Protein AF-A0A7J4S1E9-F1 (afdb_monomer_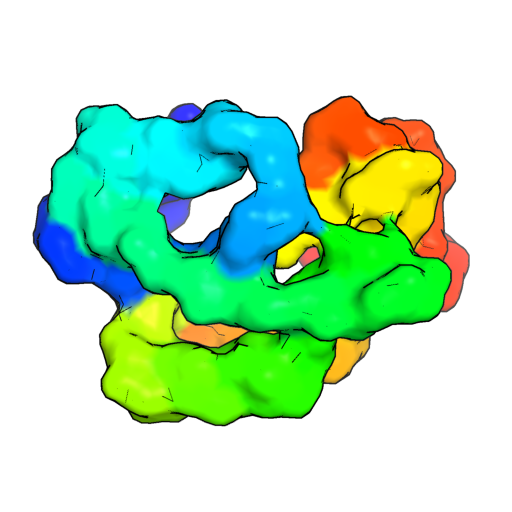lite)

Secondary structure (DSSP, 8-state):
-HHHHTTPPTT-EEEEESSS-THHHHHHHHTT-EEEEEPBPTTT-SBPHHHHHHHHHHHT-SEE--B-GGGPPP-HHHHHHHHHHTTPEE--B-TT-TT--BTTBGGGG--

Sequence (111 aa):
VALIAAGIKKGQTILTPDFSFIATANSAKYIQARAQYVDIDEKTFNMDAAKTEEAIKKTNAAVVMPVSLYGQAYDADAIHEAARDAGAKIISDNCQAIGAEWRGKRNFGDD

Structure (mmCIF, N/CA/C/O backbone):
data_AF-A0A7J4S1E9-F1
#
_entry.id   AF-A0A7J4S1E9-F1
#
loop_
_atom_site.group_PDB
_atom_site.id
_atom_site.type_symbol
_atom_site.label_atom_id
_atom_site.label_alt_id
_atom_site.label_comp_id
_atom_site.label_asym_id
_atom_site.label_entity_id
_atom_site.label_seq_id
_atom_site.pdbx_PDB_ins_code
_atom_site.Cartn_x
_atom_site.Cartn_y
_atom_site.Cartn_z
_atom_site.occupancy
_atom_site.B_iso_or_equiv
_atom_site.auth_seq_id
_atom_site.auth_comp_id
_atom_site.auth_asym_id
_atom_site.auth_atom_id
_atom_site.pdbx_PDB_model_num
ATOM 1 N N . VAL A 1 1 ? -4.930 14.804 -0.440 1.00 89.75 1 VAL A N 1
ATOM 2 C CA . VAL A 1 1 ? -6.360 14.985 -0.807 1.00 89.75 1 VAL A CA 1
ATOM 3 C C . VAL A 1 1 ? -7.070 13.655 -1.038 1.00 89.75 1 VAL A C 1
ATOM 5 O O . VAL A 1 1 ? -8.139 13.490 -0.470 1.00 89.75 1 VAL A O 1
ATOM 8 N N . ALA A 1 2 ? -6.488 12.695 -1.773 1.00 96.69 2 ALA A N 1
ATOM 9 C CA . ALA A 1 2 ? -7.107 11.388 -2.057 1.00 96.69 2 ALA A CA 1
ATOM 10 C C . ALA A 1 2 ? -7.701 10.680 -0.821 1.00 96.69 2 ALA A C 1
ATOM 12 O O . ALA A 1 2 ? -8.875 10.334 -0.827 1.00 96.69 2 ALA A O 1
ATOM 13 N N . LEU A 1 3 ? -6.949 10.571 0.282 1.00 97.19 3 LEU A N 1
ATOM 14 C CA . LEU A 1 3 ? -7.456 9.975 1.528 1.00 97.19 3 LEU A CA 1
ATOM 15 C C . LEU A 1 3 ? -8.661 10.718 2.135 1.00 97.19 3 LEU A C 1
ATOM 17 O O . LEU A 1 3 ? -9.575 10.094 2.669 1.00 97.19 3 LEU A O 1
ATOM 21 N N . ILE A 1 4 ? -8.687 12.049 2.037 1.00 97.38 4 ILE A N 1
ATOM 22 C CA . ILE A 1 4 ? -9.816 12.866 2.506 1.00 97.38 4 ILE A CA 1
ATOM 23 C C . ILE A 1 4 ? -11.037 12.607 1.616 1.00 97.38 4 ILE A C 1
ATOM 25 O O . ILE A 1 4 ? -12.130 12.376 2.128 1.00 97.38 4 ILE A O 1
ATOM 29 N N . ALA A 1 5 ? -10.843 12.588 0.294 1.00 97.31 5 ALA A N 1
ATOM 30 C CA . ALA A 1 5 ? -11.895 12.309 -0.685 1.00 97.31 5 ALA A CA 1
ATOM 31 C C . ALA A 1 5 ? -12.450 10.880 -0.551 1.00 97.31 5 ALA A C 1
ATOM 33 O O . ALA A 1 5 ? -13.654 10.669 -0.658 1.00 97.31 5 ALA A O 1
ATOM 34 N N . ALA A 1 6 ? -11.597 9.913 -0.206 1.00 95.94 6 ALA A N 1
ATOM 35 C CA . ALA A 1 6 ? -11.993 8.548 0.128 1.00 95.94 6 ALA A CA 1
ATOM 36 C C . ALA A 1 6 ? -12.776 8.449 1.455 1.00 95.94 6 ALA A C 1
ATOM 38 O O . ALA A 1 6 ? -13.217 7.359 1.826 1.00 95.94 6 ALA A O 1
ATOM 39 N N . GLY A 1 7 ? -12.980 9.560 2.170 1.00 96.88 7 GLY A N 1
ATOM 40 C CA . GLY A 1 7 ? -13.790 9.623 3.382 1.00 96.88 7 GLY A CA 1
ATOM 41 C C . GLY A 1 7 ? -13.114 9.027 4.614 1.00 96.88 7 GLY A C 1
ATOM 42 O O . GLY A 1 7 ? -13.818 8.711 5.576 1.00 96.88 7 GLY A O 1
ATOM 43 N N . ILE A 1 8 ? -11.784 8.878 4.597 1.00 97.88 8 ILE A N 1
ATOM 44 C CA . ILE A 1 8 ? -11.037 8.267 5.698 1.00 97.88 8 ILE A CA 1
ATOM 45 C C . ILE A 1 8 ? -11.163 9.110 6.961 1.00 97.88 8 ILE A C 1
ATOM 47 O O . ILE A 1 8 ? -11.036 10.337 6.952 1.00 97.88 8 ILE A O 1
ATOM 51 N N . LYS A 1 9 ? -11.463 8.425 8.060 1.00 96.06 9 LYS A N 1
ATOM 52 C CA . LYS A 1 9 ? -11.690 9.005 9.377 1.00 96.06 9 LYS A CA 1
ATOM 53 C C . LYS A 1 9 ? -10.455 8.841 10.255 1.00 96.06 9 LYS A C 1
ATOM 55 O O . LYS A 1 9 ? -9.650 7.923 10.088 1.00 96.06 9 LYS A O 1
ATOM 60 N N . LYS A 1 10 ? -10.352 9.723 11.248 1.00 98.00 10 LYS A N 1
ATOM 61 C CA . LYS A 1 10 ? -9.350 9.648 12.313 1.00 98.00 10 LYS A CA 1
ATOM 62 C C . LYS A 1 10 ? -9.289 8.239 12.911 1.00 98.00 10 LYS A C 1
ATOM 64 O O . LYS A 1 10 ? -10.318 7.634 13.199 1.00 98.00 10 LYS A O 1
ATOM 69 N N . GLY A 1 11 ? -8.076 7.740 13.131 1.00 97.75 11 GLY A N 1
ATOM 70 C CA . GLY A 1 11 ? -7.814 6.442 13.754 1.00 97.75 11 GLY A CA 1
ATOM 71 C C . GLY A 1 11 ? -7.972 5.227 12.834 1.00 97.75 11 GLY A C 1
ATOM 72 O O . GLY A 1 11 ? -7.521 4.142 13.214 1.00 97.75 11 GLY A O 1
ATOM 73 N N . GLN A 1 12 ? -8.539 5.375 11.630 1.00 98.06 12 GLN A N 1
ATOM 74 C CA . GLN A 1 12 ? -8.588 4.277 10.662 1.00 98.06 12 GLN A CA 1
ATOM 75 C C . GLN A 1 12 ? -7.182 3.896 10.190 1.00 98.06 12 GLN A C 1
ATOM 77 O O . GLN A 1 12 ? -6.285 4.739 10.134 1.00 98.06 12 GLN A O 1
ATOM 82 N N . THR A 1 13 ? -6.991 2.611 9.897 1.00 98.44 13 THR A N 1
ATOM 83 C CA . THR A 1 13 ? -5.708 2.071 9.442 1.00 98.44 13 THR A CA 1
ATOM 84 C C . THR A 1 13 ? -5.564 2.235 7.932 1.00 98.44 13 THR A C 1
ATOM 86 O O . THR A 1 13 ? -6.499 1.945 7.186 1.00 98.44 13 THR A O 1
ATOM 89 N N . ILE A 1 14 ? -4.383 2.665 7.499 1.00 98.44 14 ILE A N 1
ATOM 90 C CA . ILE A 1 14 ? -3.937 2.695 6.108 1.00 98.44 14 ILE A CA 1
ATOM 91 C C . ILE A 1 14 ? -2.665 1.852 6.048 1.00 98.44 14 ILE A C 1
ATOM 93 O O . ILE A 1 14 ? -1.727 2.127 6.798 1.00 98.44 14 ILE A O 1
ATOM 97 N N . LEU A 1 15 ? -2.648 0.832 5.195 1.00 98.62 15 LEU A N 1
ATOM 98 C CA . LEU A 1 15 ? -1.445 0.045 4.939 1.00 98.62 15 LEU A CA 1
ATOM 99 C C . LEU A 1 15 ? -0.577 0.751 3.901 1.00 98.62 15 LEU A C 1
ATOM 101 O O . LEU A 1 15 ? -1.087 1.163 2.863 1.00 98.62 15 LEU A O 1
ATOM 105 N N . THR A 1 16 ? 0.711 0.890 4.188 1.00 98.38 16 THR A N 1
ATOM 106 C CA . THR A 1 16 ? 1.728 1.449 3.282 1.00 98.38 16 THR A CA 1
ATOM 107 C C . THR A 1 16 ? 2.967 0.550 3.312 1.00 98.38 16 THR A C 1
ATOM 109 O O . THR A 1 16 ? 3.152 -0.151 4.309 1.00 98.38 16 THR A O 1
ATOM 112 N N . PRO A 1 17 ? 3.863 0.582 2.310 1.00 98.25 17 PRO A N 1
ATOM 113 C CA . PRO A 1 17 ? 5.158 -0.081 2.453 1.00 98.25 17 PRO A CA 1
ATOM 114 C C . PRO A 1 17 ? 5.968 0.529 3.608 1.00 98.25 17 PRO A C 1
ATOM 116 O O . PRO A 1 17 ? 5.832 1.725 3.897 1.00 98.25 17 PRO A O 1
ATOM 119 N N . ASP A 1 18 ? 6.811 -0.269 4.263 1.00 97.44 18 ASP A N 1
ATOM 120 C CA . ASP A 1 18 ? 7.870 0.236 5.154 1.00 97.44 18 ASP A CA 1
ATOM 121 C C . ASP A 1 18 ? 9.022 0.893 4.376 1.00 97.44 18 ASP A C 1
ATOM 123 O O . ASP A 1 18 ? 9.676 1.806 4.885 1.00 97.44 18 ASP A O 1
ATOM 127 N N . PHE A 1 19 ? 9.219 0.483 3.124 1.00 98.19 19 PHE A N 1
ATOM 128 C CA . PHE A 1 19 ? 10.214 1.019 2.208 1.00 98.19 19 PHE A CA 1
ATOM 129 C C . PHE A 1 19 ? 9.573 1.913 1.132 1.00 98.19 19 PHE A C 1
ATOM 131 O O . PHE A 1 19 ? 9.150 1.459 0.072 1.00 98.19 19 PHE A O 1
ATOM 138 N N . SER A 1 20 ? 9.482 3.218 1.410 1.00 97.44 20 SER A N 1
ATOM 139 C CA . SER A 1 20 ? 9.072 4.249 0.442 1.00 97.44 20 SER A CA 1
ATOM 140 C C . SER A 1 20 ? 9.504 5.647 0.906 1.00 97.44 20 SER A C 1
ATOM 142 O O . SER A 1 20 ? 10.038 5.837 2.001 1.00 97.44 20 SER A O 1
ATOM 144 N N . PHE A 1 21 ? 9.254 6.661 0.079 1.00 97.88 21 PHE A N 1
ATOM 145 C CA . PHE A 1 21 ? 9.365 8.048 0.495 1.00 97.88 21 PHE A CA 1
ATOM 146 C C . PHE A 1 21 ? 8.342 8.383 1.594 1.00 97.88 21 PHE A C 1
ATOM 148 O O . PHE A 1 21 ? 7.165 8.034 1.520 1.00 97.88 21 PHE A O 1
ATOM 155 N N . ILE A 1 22 ? 8.778 9.138 2.608 1.00 97.75 22 ILE A N 1
ATOM 156 C CA . ILE A 1 22 ? 8.000 9.403 3.832 1.00 97.75 22 ILE A CA 1
ATOM 157 C C . ILE A 1 22 ? 6.638 10.081 3.587 1.00 97.75 22 ILE A C 1
ATOM 159 O O . ILE A 1 22 ? 5.747 10.007 4.435 1.00 97.75 22 ILE A O 1
ATOM 163 N N . ALA A 1 23 ? 6.445 10.736 2.436 1.00 97.81 23 ALA A N 1
ATOM 164 C CA . ALA A 1 23 ? 5.179 11.375 2.082 1.00 97.81 23 ALA A CA 1
ATOM 165 C C . ALA A 1 23 ? 3.994 10.39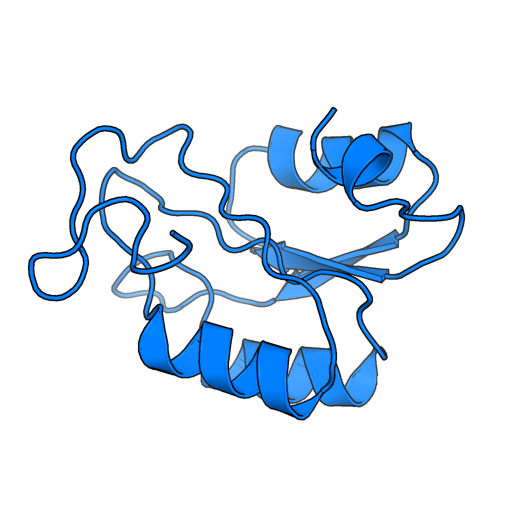4 2.079 1.00 97.81 23 ALA A C 1
ATOM 167 O O . ALA A 1 23 ? 2.909 10.781 2.521 1.00 97.81 23 ALA A O 1
ATOM 168 N N . THR A 1 24 ? 4.206 9.138 1.664 1.00 97.75 24 THR A N 1
ATOM 169 C CA . THR A 1 24 ? 3.171 8.091 1.642 1.00 97.75 24 THR A CA 1
ATOM 170 C C . THR A 1 24 ? 2.575 7.908 3.044 1.00 97.75 24 THR A C 1
ATOM 172 O O . THR A 1 24 ? 1.379 8.124 3.252 1.00 97.75 24 THR A O 1
ATOM 175 N N . ALA A 1 25 ? 3.413 7.650 4.055 1.00 97.56 25 ALA A N 1
ATOM 176 C CA . ALA A 1 25 ? 2.976 7.483 5.444 1.00 97.56 25 ALA A CA 1
ATOM 177 C C . ALA A 1 25 ? 2.520 8.803 6.097 1.00 97.56 25 ALA A C 1
ATOM 179 O O . ALA A 1 25 ? 1.550 8.828 6.863 1.00 97.56 25 ALA A O 1
ATOM 180 N N . ASN A 1 26 ? 3.170 9.929 5.781 1.00 98.00 26 ASN A N 1
ATOM 181 C CA . ASN A 1 26 ? 2.777 11.236 6.314 1.00 98.00 26 ASN A CA 1
ATOM 182 C C . ASN A 1 26 ? 1.377 11.655 5.854 1.00 98.00 26 ASN A C 1
ATOM 184 O O . ASN A 1 26 ? 0.656 12.293 6.621 1.00 98.00 26 ASN A O 1
ATOM 188 N N . SER A 1 27 ? 0.950 11.251 4.654 1.00 98.06 27 SER A N 1
ATOM 189 C CA . SER A 1 27 ? -0.398 11.535 4.154 1.00 98.06 27 SER A CA 1
ATOM 190 C C . SER A 1 27 ? -1.494 10.988 5.084 1.00 98.06 27 SER A C 1
ATOM 192 O O . SER A 1 27 ? -2.476 11.684 5.354 1.00 98.06 27 SER A O 1
ATOM 194 N N . ALA A 1 28 ? -1.282 9.799 5.661 1.00 97.69 28 ALA A N 1
ATOM 195 C CA . ALA A 1 28 ? -2.137 9.213 6.689 1.00 97.69 28 ALA A CA 1
ATOM 196 C C . ALA A 1 28 ? -2.074 10.011 8.001 1.00 97.69 28 ALA A C 1
ATOM 198 O O . ALA A 1 28 ? -3.104 10.317 8.610 1.00 97.69 28 ALA A O 1
ATOM 199 N N . LYS A 1 29 ? -0.866 10.387 8.436 1.00 97.00 29 LYS A N 1
ATOM 200 C CA . LYS A 1 29 ? -0.661 11.135 9.686 1.00 97.00 29 LYS A CA 1
ATOM 201 C C . LYS A 1 29 ? -1.325 12.508 9.667 1.00 97.00 29 LYS A C 1
ATOM 203 O O . LYS A 1 29 ? -1.927 12.887 10.671 1.00 97.00 29 LYS A O 1
ATOM 208 N N . TYR A 1 30 ? -1.285 13.220 8.542 1.00 97.88 30 TYR A N 1
ATOM 209 C CA . TYR A 1 30 ? -1.908 14.541 8.412 1.00 97.88 30 TYR A CA 1
ATOM 210 C C . TYR A 1 30 ? -3.422 14.521 8.635 1.00 97.88 30 TYR A C 1
ATOM 212 O O . TYR A 1 30 ? -3.977 15.503 9.120 1.00 97.88 30 TYR A O 1
ATOM 220 N N . ILE A 1 31 ? -4.084 13.396 8.358 1.00 97.69 31 ILE A N 1
ATOM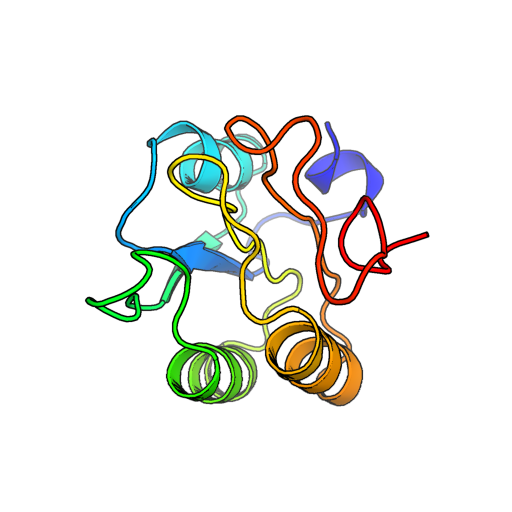 221 C CA . ILE A 1 31 ? -5.520 13.212 8.617 1.00 97.69 31 ILE A CA 1
ATOM 222 C C . ILE A 1 31 ? -5.805 12.444 9.916 1.00 97.69 31 ILE A C 1
ATOM 224 O O . ILE A 1 31 ? -6.923 11.987 10.144 1.00 97.69 31 ILE A O 1
ATOM 228 N N . GLN A 1 32 ? -4.794 12.290 10.778 1.00 98.12 32 GLN A N 1
ATOM 229 C CA . GLN A 1 32 ? -4.869 11.548 12.040 1.00 98.12 32 GLN A CA 1
ATOM 230 C C . GLN A 1 32 ? -5.281 10.072 11.867 1.00 98.12 32 GLN A C 1
ATOM 232 O O . GLN A 1 32 ? -5.842 9.466 12.785 1.00 98.12 32 GLN A O 1
ATOM 237 N N . ALA A 1 33 ? -5.005 9.481 10.704 1.00 98.31 33 ALA A N 1
ATOM 238 C CA . ALA A 1 33 ? -5.111 8.046 10.465 1.00 98.31 33 ALA A CA 1
ATOM 239 C C . ALA A 1 33 ? -3.840 7.316 10.945 1.00 98.31 33 ALA A C 1
ATOM 241 O O . ALA A 1 33 ? -2.805 7.925 11.244 1.00 98.31 33 ALA A O 1
ATOM 242 N N . ARG A 1 34 ? -3.919 5.988 11.052 1.00 97.94 34 ARG A N 1
ATOM 243 C CA . ARG A 1 34 ? -2.799 5.125 11.439 1.00 97.94 34 ARG A CA 1
ATOM 244 C C . ARG A 1 34 ? -2.158 4.532 10.188 1.00 97.94 34 ARG A C 1
ATOM 246 O O . ARG A 1 34 ? -2.740 3.639 9.588 1.00 97.94 34 ARG A O 1
ATOM 253 N N . ALA A 1 35 ? -0.967 5.003 9.830 1.00 97.75 35 ALA A N 1
ATOM 254 C CA . ALA A 1 35 ? -0.102 4.263 8.915 1.00 97.75 35 ALA A CA 1
ATOM 255 C C . ALA A 1 35 ? 0.386 2.991 9.623 1.00 97.75 35 ALA A C 1
ATOM 257 O O . ALA A 1 35 ? 0.949 3.084 10.718 1.00 97.75 35 ALA A O 1
ATOM 258 N N . GLN A 1 36 ? 0.123 1.834 9.028 1.00 98.19 36 GLN A N 1
ATOM 259 C CA . GLN A 1 36 ? 0.727 0.559 9.400 1.00 98.19 36 GLN A CA 1
ATOM 260 C C . GLN A 1 36 ? 1.512 0.036 8.206 1.00 98.19 36 GLN A C 1
ATOM 262 O O . GLN A 1 36 ? 1.118 0.253 7.062 1.00 98.19 36 GLN A O 1
ATOM 267 N N . TYR A 1 37 ? 2.635 -0.609 8.489 1.00 98.31 37 TYR A N 1
ATOM 268 C CA . TYR A 1 37 ? 3.610 -0.928 7.463 1.00 98.31 37 TYR A CA 1
ATOM 269 C C . TYR A 1 37 ? 3.520 -2.382 7.031 1.00 98.31 37 TYR A C 1
ATOM 271 O O . TYR A 1 37 ? 3.265 -3.268 7.849 1.00 98.31 37 TYR A O 1
ATOM 279 N N . VAL A 1 38 ? 3.742 -2.594 5.743 1.00 98.56 38 VAL A N 1
ATOM 280 C CA . VAL A 1 38 ? 3.891 -3.902 5.122 1.00 98.56 38 VAL A CA 1
ATOM 281 C C . VAL A 1 38 ? 5.267 -3.941 4.481 1.00 98.56 38 VAL A C 1
ATOM 283 O O . VAL A 1 38 ? 5.678 -2.977 3.841 1.00 98.56 38 VAL A O 1
ATOM 286 N N . ASP A 1 39 ? 5.966 -5.044 4.680 1.00 98.50 39 ASP A N 1
ATOM 287 C CA . ASP A 1 39 ? 7.289 -5.259 4.111 1.00 98.50 39 ASP A CA 1
ATOM 288 C C . ASP A 1 39 ? 7.204 -5.471 2.586 1.00 98.50 39 ASP A C 1
ATOM 290 O O . ASP A 1 39 ? 6.146 -5.782 2.024 1.00 98.50 39 ASP A O 1
ATOM 294 N N . ILE A 1 40 ? 8.323 -5.273 1.908 1.00 98.44 40 ILE A N 1
ATOM 295 C CA . ILE A 1 40 ? 8.435 -5.314 0.450 1.00 98.44 40 ILE A CA 1
ATOM 296 C C . ILE A 1 40 ? 8.900 -6.685 -0.062 1.00 98.44 40 ILE A C 1
ATOM 298 O O . ILE A 1 40 ? 9.396 -7.526 0.693 1.00 98.44 40 ILE A O 1
ATOM 302 N N . ASP A 1 41 ? 8.746 -6.908 -1.367 1.00 98.06 41 ASP A N 1
ATOM 303 C CA . ASP A 1 41 ? 9.519 -7.913 -2.103 1.00 98.06 41 ASP A CA 1
ATOM 304 C C . ASP A 1 41 ? 10.876 -7.301 -2.478 1.00 98.06 41 ASP A C 1
ATOM 306 O O . ASP A 1 41 ? 10.941 -6.331 -3.232 1.00 98.06 41 ASP A O 1
ATOM 310 N N . GLU A 1 42 ? 11.973 -7.880 -1.992 1.00 97.00 42 GLU A N 1
ATOM 311 C CA . GLU A 1 42 ? 13.342 -7.401 -2.231 1.00 97.00 42 GLU A CA 1
ATOM 312 C C . GLU A 1 42 ? 13.740 -7.342 -3.718 1.00 97.00 42 GLU A C 1
ATOM 314 O O . GLU A 1 42 ? 14.685 -6.640 -4.076 1.00 97.00 42 GLU A O 1
ATOM 319 N N . LYS A 1 43 ? 13.044 -8.067 -4.603 1.00 97.31 43 LYS A N 1
ATOM 320 C CA . LYS A 1 43 ? 13.321 -8.046 -6.048 1.00 97.31 43 LYS A CA 1
ATOM 321 C C . LYS A 1 43 ? 12.730 -6.827 -6.742 1.00 97.31 43 LYS A C 1
ATOM 323 O O . LYS A 1 43 ? 13.303 -6.350 -7.719 1.00 97.31 43 LYS A O 1
ATOM 328 N N . THR A 1 44 ? 11.570 -6.367 -6.279 1.00 97.44 44 THR A N 1
ATOM 329 C CA . THR A 1 44 ? 10.807 -5.285 -6.925 1.00 97.44 44 THR A CA 1
ATOM 330 C C . THR A 1 44 ? 10.825 -3.998 -6.110 1.00 97.44 44 THR A C 1
ATOM 332 O O . THR A 1 44 ? 10.613 -2.923 -6.661 1.00 97.44 44 THR A O 1
ATOM 335 N N . PHE A 1 45 ? 11.106 -4.093 -4.810 1.00 98.12 45 PHE A N 1
ATOM 336 C CA . PHE A 1 45 ? 10.964 -3.037 -3.809 1.00 98.12 45 PHE A CA 1
ATOM 337 C C . PHE A 1 45 ? 9.532 -2.505 -3.638 1.00 98.12 45 PHE A C 1
ATOM 339 O O . PHE A 1 45 ? 9.326 -1.496 -2.966 1.00 98.12 45 PHE A O 1
ATOM 346 N N . ASN A 1 46 ? 8.542 -3.188 -4.214 1.00 98.38 46 ASN A N 1
ATOM 347 C CA . ASN A 1 46 ? 7.126 -2.903 -4.013 1.00 98.38 46 ASN A CA 1
ATOM 348 C C . ASN A 1 46 ? 6.572 -3.759 -2.866 1.00 98.38 46 ASN A C 1
ATOM 350 O O . ASN A 1 46 ? 7.194 -4.739 -2.459 1.00 98.38 46 ASN A O 1
ATOM 354 N N . MET A 1 47 ? 5.396 -3.393 -2.344 1.00 98.25 47 MET A N 1
ATOM 355 C CA . MET A 1 47 ? 4.727 -4.155 -1.279 1.00 98.25 47 MET A CA 1
ATOM 356 C C . MET A 1 47 ? 4.591 -5.637 -1.651 1.00 98.25 47 MET A C 1
ATOM 358 O O . MET A 1 47 ? 4.100 -5.964 -2.731 1.00 98.25 47 MET A O 1
ATOM 362 N N . ASP A 1 48 ? 4.981 -6.523 -0.734 1.00 98.62 48 ASP A N 1
ATOM 363 C CA . ASP A 1 48 ? 4.793 -7.964 -0.893 1.00 98.62 48 ASP A CA 1
ATOM 364 C C . ASP A 1 48 ? 3.297 -8.302 -0.791 1.00 98.62 48 ASP A C 1
ATOM 366 O O . ASP A 1 48 ? 2.630 -7.956 0.191 1.00 98.62 48 ASP A O 1
ATOM 370 N N . ALA A 1 49 ? 2.749 -8.969 -1.807 1.00 97.62 49 ALA A N 1
ATOM 371 C CA . ALA A 1 49 ? 1.318 -9.247 -1.889 1.00 97.62 49 ALA A CA 1
ATOM 372 C C . ALA A 1 49 ? 0.816 -10.188 -0.778 1.00 97.62 49 ALA A C 1
ATOM 374 O O . ALA A 1 49 ? -0.252 -9.952 -0.211 1.00 97.62 49 ALA A O 1
ATOM 375 N N . ALA A 1 50 ? 1.596 -11.208 -0.408 1.00 98.00 50 ALA A N 1
ATOM 376 C CA . ALA A 1 50 ? 1.208 -12.165 0.628 1.00 98.00 50 ALA A CA 1
ATOM 377 C C . ALA A 1 50 ? 1.223 -11.508 2.016 1.00 98.00 50 ALA A C 1
ATOM 379 O O . ALA A 1 50 ? 0.279 -11.655 2.799 1.00 98.00 50 ALA A O 1
ATOM 380 N N . LYS A 1 51 ? 2.256 -10.707 2.304 1.00 98.50 51 LYS A N 1
ATOM 381 C CA . LYS A 1 51 ? 2.329 -9.917 3.544 1.00 98.50 51 LYS A CA 1
ATOM 382 C C . LYS A 1 51 ? 1.241 -8.844 3.591 1.00 98.50 51 LYS A C 1
ATOM 384 O O . LYS A 1 51 ? 0.713 -8.547 4.663 1.00 98.50 51 LYS A O 1
ATOM 389 N N . THR A 1 52 ? 0.870 -8.289 2.437 1.00 98.25 52 THR A N 1
ATOM 390 C CA . THR A 1 52 ? -0.244 -7.340 2.311 1.00 98.25 52 THR A CA 1
ATOM 391 C C . THR A 1 52 ? -1.564 -8.001 2.686 1.00 98.25 52 THR A C 1
ATOM 393 O O . THR A 1 52 ? -2.278 -7.480 3.541 1.00 98.25 52 THR A O 1
ATOM 396 N N . GLU A 1 53 ? -1.872 -9.169 2.120 1.00 97.50 53 GLU A N 1
ATOM 397 C CA . GLU A 1 53 ? -3.085 -9.928 2.442 1.00 97.50 53 GLU A CA 1
ATOM 398 C C . GLU A 1 53 ? -3.178 -10.252 3.945 1.00 97.50 53 GLU A C 1
ATOM 400 O O . GLU A 1 53 ? -4.218 -10.048 4.582 1.00 97.50 53 GLU A O 1
ATOM 405 N N . GLU A 1 54 ? -2.074 -10.699 4.547 1.00 97.44 54 GLU A N 1
ATOM 406 C CA . GLU A 1 54 ? -1.996 -10.971 5.982 1.00 97.44 54 GLU A CA 1
ATOM 407 C C . GLU A 1 54 ? -2.237 -9.705 6.825 1.00 97.44 54 GLU A C 1
ATOM 409 O O . GLU A 1 54 ? -3.010 -9.723 7.793 1.00 97.44 54 GLU A O 1
ATOM 414 N N . ALA A 1 55 ? -1.607 -8.589 6.455 1.00 98.06 55 ALA A N 1
ATOM 415 C CA . ALA A 1 55 ? -1.746 -7.318 7.156 1.00 98.06 55 ALA A CA 1
ATOM 416 C C . ALA A 1 55 ? -3.172 -6.758 7.061 1.00 98.06 55 ALA A C 1
ATOM 418 O O . ALA A 1 55 ? -3.701 -6.261 8.061 1.00 98.06 55 ALA A O 1
ATOM 419 N N . ILE A 1 56 ? -3.831 -6.875 5.905 1.00 96.38 56 ILE A N 1
ATOM 420 C CA . ILE A 1 56 ? -5.229 -6.461 5.724 1.00 96.38 56 ILE A CA 1
ATOM 421 C C . ILE A 1 56 ? -6.123 -7.189 6.736 1.00 96.38 56 ILE A C 1
ATOM 423 O O . ILE A 1 56 ? -6.861 -6.539 7.487 1.00 96.38 56 ILE A O 1
ATOM 427 N N . LYS A 1 57 ? -5.988 -8.520 6.831 1.00 91.94 57 LYS A N 1
ATOM 428 C CA . LYS A 1 57 ? -6.780 -9.367 7.741 1.00 91.94 57 LYS A CA 1
ATOM 429 C C . LYS A 1 57 ? -6.543 -9.035 9.215 1.00 91.94 57 LYS A C 1
ATOM 431 O O . LYS A 1 57 ? -7.486 -9.011 10.001 1.00 91.94 57 LYS A O 1
ATOM 436 N N . LYS A 1 58 ? -5.297 -8.752 9.607 1.00 96.06 58 LYS A N 1
ATOM 437 C CA . LYS A 1 58 ? -4.940 -8.460 11.010 1.00 96.06 58 LYS A CA 1
ATOM 438 C C . LYS A 1 58 ? -5.350 -7.069 11.480 1.00 96.06 58 LYS A C 1
ATOM 440 O O . LYS A 1 58 ? -5.542 -6.858 12.676 1.00 96.06 58 LYS A O 1
ATOM 445 N N . THR A 1 59 ? -5.421 -6.105 10.568 1.00 94.75 59 THR A N 1
ATOM 446 C CA . THR A 1 59 ? -5.495 -4.683 10.938 1.00 94.75 59 THR A CA 1
ATOM 447 C C . THR A 1 59 ? -6.839 -4.031 10.644 1.00 94.75 59 THR A C 1
ATOM 449 O O . THR A 1 59 ? -7.057 -2.896 11.084 1.00 94.75 59 THR A O 1
ATOM 452 N N . ASN A 1 60 ? -7.727 -4.741 9.935 1.00 92.31 60 ASN A N 1
ATOM 453 C CA . ASN A 1 60 ? -8.998 -4.225 9.431 1.00 92.31 60 ASN A CA 1
ATOM 454 C C . ASN A 1 60 ? -8.788 -2.890 8.691 1.00 92.31 60 ASN A C 1
ATOM 456 O O . ASN A 1 60 ? -9.357 -1.851 9.045 1.00 92.31 60 ASN A O 1
ATOM 460 N N . ALA A 1 61 ? -7.847 -2.905 7.742 1.00 97.25 61 ALA A N 1
ATOM 461 C CA . ALA A 1 61 ? -7.393 -1.723 7.026 1.00 97.25 61 ALA A CA 1
ATOM 462 C C . ALA A 1 61 ? -8.531 -1.068 6.231 1.00 97.25 61 ALA A C 1
ATOM 464 O O . ALA A 1 61 ? -9.264 -1.736 5.513 1.00 97.25 61 ALA A O 1
ATOM 465 N N . ALA A 1 62 ? -8.656 0.258 6.326 1.00 97.75 62 ALA A N 1
ATOM 466 C CA . ALA A 1 62 ? -9.621 1.010 5.524 1.00 97.75 62 ALA A CA 1
ATOM 467 C C . ALA A 1 62 ? -9.094 1.289 4.107 1.00 97.75 62 ALA A C 1
ATOM 469 O O . ALA A 1 62 ? -9.879 1.432 3.168 1.00 97.75 62 ALA A O 1
ATOM 470 N N . VAL A 1 63 ? -7.768 1.399 3.966 1.00 98.19 63 VAL A N 1
ATOM 471 C CA . VAL A 1 63 ? -7.072 1.641 2.697 1.00 98.19 63 VAL A CA 1
ATOM 472 C C . VAL A 1 63 ? -5.803 0.803 2.641 1.00 98.19 63 VAL A C 1
ATOM 474 O O . VAL A 1 63 ? -5.082 0.708 3.636 1.00 98.19 63 VAL A O 1
ATOM 477 N N . VAL A 1 64 ? -5.502 0.280 1.461 1.00 98.25 64 VAL A N 1
ATOM 478 C CA . VAL A 1 64 ? -4.180 -0.213 1.079 1.00 98.25 64 VAL A CA 1
ATOM 479 C C . VAL A 1 64 ? -3.597 0.787 0.085 1.00 98.25 64 VAL A C 1
ATOM 481 O O . VAL A 1 64 ? -4.235 1.129 -0.911 1.00 98.25 64 VAL A O 1
ATOM 484 N N . MET A 1 65 ? -2.417 1.311 0.399 1.00 98.06 65 MET A N 1
ATOM 485 C CA . MET A 1 65 ? -1.722 2.325 -0.387 1.00 98.06 65 MET A CA 1
ATOM 486 C C . MET A 1 65 ? -0.382 1.765 -0.874 1.00 98.06 65 MET A C 1
ATOM 488 O O . MET A 1 65 ? 0.659 2.050 -0.270 1.00 98.06 65 MET A O 1
ATOM 492 N N . PRO A 1 66 ? -0.402 0.927 -1.926 1.00 97.56 66 PRO A N 1
ATOM 493 C CA . PRO A 1 66 ? 0.818 0.444 -2.549 1.00 97.56 66 PRO A CA 1
ATOM 494 C C . PRO A 1 66 ? 1.550 1.597 -3.235 1.00 97.56 66 PRO A C 1
ATOM 496 O O . PRO A 1 66 ? 0.934 2.550 -3.721 1.00 97.56 66 PRO A O 1
ATOM 499 N N . VAL A 1 67 ? 2.875 1.498 -3.273 1.00 97.94 67 VAL A N 1
ATOM 500 C CA . VAL A 1 67 ? 3.744 2.444 -3.974 1.00 97.94 67 VAL A CA 1
ATOM 501 C C . VAL A 1 67 ? 4.322 1.734 -5.184 1.00 97.94 67 VAL A C 1
ATOM 503 O O . VAL A 1 67 ? 4.771 0.598 -5.070 1.00 97.94 67 VAL A O 1
ATOM 506 N N . SER A 1 68 ? 4.320 2.417 -6.322 1.00 97.06 68 SER A N 1
ATOM 507 C CA . SER A 1 68 ? 4.964 1.944 -7.549 1.00 97.06 68 SER A CA 1
ATOM 508 C C . SER A 1 68 ? 6.389 2.484 -7.609 1.00 97.06 68 SER A C 1
ATOM 510 O O . SER A 1 68 ? 6.655 3.539 -8.197 1.00 97.06 68 SER A O 1
ATOM 512 N N . LEU A 1 69 ? 7.294 1.820 -6.893 1.00 97.06 69 LEU A N 1
ATOM 513 C CA . LEU A 1 69 ? 8.643 2.311 -6.648 1.00 97.06 69 LEU A CA 1
ATOM 514 C C . LEU A 1 69 ? 9.527 2.173 -7.896 1.00 97.06 69 LEU A C 1
ATOM 516 O O . LEU A 1 69 ? 9.415 1.222 -8.669 1.00 97.06 69 LEU A O 1
ATOM 520 N N . TYR A 1 70 ? 10.419 3.142 -8.109 1.00 96.94 70 TYR A N 1
ATOM 521 C CA . TYR A 1 70 ? 11.387 3.158 -9.217 1.00 96.94 70 TYR A CA 1
ATOM 522 C C . TYR A 1 70 ? 10.779 3.068 -10.627 1.00 96.94 70 TYR A C 1
ATOM 524 O O . TYR A 1 70 ? 11.472 2.741 -11.588 1.00 96.94 70 TYR A O 1
ATOM 532 N N . GLY A 1 71 ? 9.493 3.395 -10.764 1.00 95.44 71 GLY A N 1
ATOM 533 C CA . GLY A 1 71 ? 8.798 3.423 -12.048 1.00 95.44 71 GLY A CA 1
ATOM 534 C C . GLY A 1 71 ? 8.213 2.093 -12.505 1.00 95.44 71 GLY A C 1
ATOM 535 O O . GLY A 1 71 ? 7.726 2.017 -13.630 1.00 95.44 71 GLY A O 1
ATOM 536 N N . GLN A 1 72 ? 8.218 1.063 -11.656 1.00 95.06 72 GLN A N 1
ATOM 537 C CA . GLN A 1 72 ? 7.605 -0.228 -11.967 1.00 95.06 72 GLN A CA 1
ATOM 538 C C . GLN A 1 72 ? 6.256 -0.396 -11.257 1.00 95.06 72 GLN A C 1
ATOM 540 O O . GLN A 1 72 ? 6.061 0.093 -10.143 1.00 95.06 72 GLN A O 1
ATOM 545 N N . ALA A 1 73 ? 5.334 -1.116 -11.893 1.00 95.88 73 ALA A N 1
ATOM 546 C CA . ALA A 1 73 ? 4.064 -1.492 -11.283 1.00 95.88 73 ALA A CA 1
ATOM 547 C C . ALA A 1 73 ? 4.274 -2.481 -10.122 1.00 95.88 73 ALA A C 1
ATOM 549 O O . ALA A 1 73 ? 5.159 -3.338 -10.180 1.00 95.88 73 ALA A O 1
ATOM 550 N N . TYR A 1 74 ? 3.445 -2.384 -9.084 1.00 96.56 74 TYR A N 1
ATOM 551 C CA . TYR A 1 74 ? 3.306 -3.441 -8.080 1.00 96.56 74 TYR A CA 1
ATOM 552 C C . TYR A 1 74 ? 2.438 -4.589 -8.622 1.00 96.56 74 TYR A C 1
ATOM 554 O O . TYR A 1 74 ? 1.820 -4.454 -9.680 1.00 96.56 74 TYR A O 1
ATOM 562 N N . ASP A 1 75 ? 2.377 -5.714 -7.902 1.00 96.81 75 ASP A N 1
ATOM 563 C CA . ASP A 1 75 ? 1.477 -6.823 -8.246 1.00 96.81 75 ASP A CA 1
ATOM 564 C C . ASP A 1 75 ? 0.015 -6.429 -7.984 1.00 96.81 75 ASP A C 1
ATOM 566 O O . ASP A 1 75 ? -0.549 -6.666 -6.911 1.00 96.81 75 ASP A O 1
ATOM 570 N N . ALA A 1 76 ? -0.568 -5.726 -8.954 1.00 96.50 76 ALA A N 1
ATOM 571 C CA . ALA A 1 76 ? -1.876 -5.114 -8.805 1.00 96.50 76 ALA A CA 1
ATOM 572 C C . ALA A 1 76 ? -2.993 -6.148 -8.724 1.00 96.50 76 ALA A C 1
ATOM 574 O O . ALA A 1 76 ? -3.901 -5.980 -7.919 1.00 96.50 76 ALA A O 1
ATOM 575 N N . ASP A 1 77 ? -2.886 -7.252 -9.465 1.00 95.88 77 ASP A N 1
ATOM 576 C CA . ASP A 1 77 ? -3.877 -8.328 -9.416 1.00 95.88 77 ASP A CA 1
ATOM 577 C C . ASP A 1 77 ? -4.024 -8.862 -7.985 1.00 95.88 77 ASP A C 1
ATOM 579 O O . ASP A 1 77 ? -5.129 -8.864 -7.438 1.00 95.88 77 ASP A O 1
ATOM 583 N N . ALA A 1 78 ? -2.907 -9.249 -7.361 1.00 96.88 78 ALA A N 1
ATOM 584 C CA . ALA A 1 78 ? -2.921 -9.850 -6.034 1.00 96.88 78 ALA A CA 1
ATOM 585 C C . ALA A 1 78 ? -3.317 -8.844 -4.938 1.00 96.88 78 ALA A C 1
ATOM 587 O O . ALA A 1 78 ? -4.137 -9.150 -4.070 1.00 96.88 78 ALA A O 1
ATOM 588 N N . ILE A 1 79 ? -2.774 -7.620 -4.978 1.00 97.19 79 ILE A N 1
ATOM 589 C CA . ILE A 1 79 ? -3.065 -6.600 -3.958 1.00 97.19 79 ILE A CA 1
ATOM 590 C C . ILE A 1 79 ? -4.513 -6.100 -4.061 1.00 97.19 79 ILE A C 1
ATOM 592 O O . ILE A 1 79 ? -5.168 -5.905 -3.033 1.00 97.19 79 ILE A O 1
ATOM 596 N N . HIS A 1 80 ? -5.039 -5.904 -5.274 1.00 96.31 80 HIS A N 1
ATOM 597 C CA . HIS A 1 80 ? -6.429 -5.478 -5.468 1.00 96.31 80 HIS A CA 1
ATOM 598 C C . HIS A 1 80 ? -7.416 -6.565 -5.067 1.00 96.31 80 HIS A C 1
ATOM 600 O O . HIS A 1 80 ? -8.441 -6.250 -4.464 1.00 96.31 80 HIS A O 1
ATOM 606 N N . GLU A 1 81 ? -7.119 -7.831 -5.371 1.00 96.38 81 GLU A N 1
ATOM 607 C CA . GLU A 1 81 ? -7.934 -8.964 -4.932 1.00 96.38 81 GLU A CA 1
ATOM 608 C C . GLU A 1 81 ? -8.007 -9.030 -3.404 1.00 96.38 81 GLU A C 1
ATOM 610 O O . GLU A 1 81 ? -9.104 -8.981 -2.847 1.00 96.38 81 GLU A O 1
ATOM 615 N N . ALA A 1 82 ? -6.858 -8.995 -2.724 1.00 96.56 82 ALA A N 1
ATOM 616 C CA . ALA A 1 82 ? -6.802 -9.013 -1.264 1.00 96.56 82 ALA A CA 1
ATOM 617 C C . ALA A 1 82 ? -7.551 -7.830 -0.620 1.00 96.56 82 ALA A C 1
ATOM 619 O O . ALA A 1 82 ? -8.241 -7.992 0.391 1.00 96.56 82 ALA A O 1
ATOM 620 N N . ALA A 1 83 ? -7.439 -6.629 -1.195 1.00 96.56 83 ALA A N 1
ATOM 621 C CA . ALA A 1 83 ? -8.154 -5.455 -0.701 1.00 96.56 83 ALA A CA 1
ATOM 622 C C . ALA A 1 83 ? -9.668 -5.561 -0.922 1.00 96.56 83 ALA A C 1
ATOM 624 O O . ALA A 1 83 ? -10.440 -5.268 -0.006 1.00 96.56 83 ALA A O 1
ATOM 625 N N . ARG A 1 84 ? -10.094 -6.015 -2.106 1.00 95.88 84 ARG A N 1
ATOM 626 C CA . ARG A 1 84 ? -11.505 -6.216 -2.454 1.00 95.88 84 ARG A CA 1
ATOM 627 C C . ARG A 1 84 ? -12.170 -7.223 -1.524 1.00 95.88 84 ARG A C 1
ATOM 629 O O . ARG A 1 84 ? -13.244 -6.925 -1.003 1.00 95.88 84 ARG A O 1
ATOM 636 N N . ASP A 1 85 ? -11.523 -8.355 -1.270 1.00 96.06 85 ASP A N 1
ATOM 637 C CA . ASP A 1 85 ? -12.057 -9.416 -0.409 1.00 96.06 85 ASP A CA 1
ATOM 638 C C . ASP A 1 85 ? -12.252 -8.949 1.041 1.00 96.06 85 ASP A C 1
ATOM 640 O O . ASP A 1 85 ? -13.174 -9.387 1.730 1.00 96.06 85 ASP A O 1
ATOM 644 N N . ALA A 1 86 ? -11.426 -8.005 1.496 1.00 96.00 86 ALA A N 1
ATOM 645 C CA . ALA A 1 86 ? -11.537 -7.395 2.816 1.00 96.00 86 ALA A CA 1
ATOM 646 C C . ALA A 1 86 ? -12.397 -6.117 2.860 1.00 96.00 86 ALA A C 1
ATOM 648 O O . ALA A 1 86 ? -12.582 -5.541 3.933 1.00 96.00 86 ALA A O 1
ATOM 649 N N . GLY A 1 87 ? -12.896 -5.633 1.718 1.00 96.12 87 GLY A N 1
ATOM 650 C CA . GLY A 1 87 ? -13.616 -4.359 1.624 1.00 96.12 87 GLY A CA 1
ATOM 651 C C . GLY A 1 87 ? -12.745 -3.117 1.871 1.00 96.12 87 GLY A C 1
ATOM 652 O O . GLY A 1 87 ? -13.275 -2.046 2.185 1.00 96.12 87 GLY A O 1
ATOM 653 N N . ALA A 1 88 ? -11.423 -3.240 1.742 1.00 97.25 88 ALA A N 1
ATOM 654 C CA . ALA A 1 88 ? -10.482 -2.129 1.829 1.00 97.25 88 ALA A CA 1
ATOM 655 C C . ALA A 1 88 ? -10.407 -1.376 0.491 1.00 97.25 88 ALA A C 1
ATOM 657 O O . ALA A 1 88 ? -10.476 -1.968 -0.585 1.00 97.25 88 ALA A O 1
ATOM 658 N N . LYS A 1 89 ? -10.241 -0.051 0.540 1.00 96.88 89 LYS A N 1
ATOM 659 C CA . LYS A 1 89 ? -10.050 0.762 -0.674 1.00 96.88 89 LYS A CA 1
ATOM 660 C C . LYS A 1 89 ? -8.597 0.691 -1.144 1.00 96.88 89 LYS A C 1
ATOM 662 O O . LYS A 1 89 ? -7.693 0.662 -0.313 1.00 96.88 89 LYS A O 1
ATOM 667 N N . ILE A 1 90 ? -8.367 0.771 -2.451 1.00 96.44 90 ILE A N 1
ATOM 668 C CA . ILE A 1 90 ? -7.030 0.982 -3.020 1.00 96.44 90 ILE A CA 1
ATOM 669 C C . ILE A 1 90 ? -6.813 2.475 -3.272 1.00 96.44 90 ILE A C 1
ATOM 671 O O . ILE A 1 90 ? -7.698 3.164 -3.781 1.00 96.44 90 ILE A O 1
ATOM 675 N N . ILE A 1 91 ? -5.639 2.987 -2.899 1.00 96.31 91 ILE A N 1
ATOM 676 C CA . ILE A 1 91 ? -5.137 4.285 -3.367 1.00 96.31 91 ILE A CA 1
ATOM 677 C C . ILE A 1 91 ? -3.687 4.094 -3.794 1.00 96.31 91 ILE A C 1
ATOM 679 O O . ILE A 1 91 ? -2.803 4.040 -2.948 1.00 96.31 91 ILE A O 1
ATOM 683 N N . SER A 1 92 ? -3.438 4.019 -5.095 1.00 95.00 92 SER A N 1
ATOM 684 C CA . SER A 1 92 ? -2.094 3.827 -5.643 1.00 95.00 92 SER A CA 1
ATOM 685 C C . SER A 1 92 ? -1.230 5.090 -5.507 1.00 95.00 92 SER A C 1
ATOM 687 O O . SER A 1 92 ? -1.585 6.154 -6.022 1.00 95.00 92 SER A O 1
ATOM 689 N N . ASP A 1 93 ? -0.076 4.988 -4.841 1.00 96.75 93 ASP A N 1
ATOM 690 C CA . ASP A 1 93 ? 0.960 6.027 -4.860 1.00 96.75 93 ASP A CA 1
ATOM 691 C C . ASP A 1 93 ? 1.881 5.816 -6.071 1.00 96.75 93 ASP A C 1
ATOM 693 O O . ASP A 1 93 ? 2.859 5.064 -6.046 1.00 96.75 93 ASP A O 1
ATOM 697 N N . ASN A 1 94 ? 1.534 6.504 -7.160 1.00 95.31 94 ASN A N 1
ATOM 698 C CA . ASN A 1 94 ? 2.216 6.407 -8.453 1.00 95.31 94 ASN A CA 1
ATOM 699 C C . ASN A 1 94 ? 3.155 7.586 -8.718 1.00 95.31 94 ASN A C 1
ATOM 701 O O . ASN A 1 94 ? 3.462 7.883 -9.872 1.00 95.31 94 ASN A O 1
ATOM 705 N N . CYS A 1 95 ? 3.627 8.259 -7.663 1.00 95.62 95 CYS A N 1
ATOM 706 C CA . CYS A 1 95 ? 4.513 9.420 -7.770 1.00 95.62 95 CYS A CA 1
ATOM 707 C C . CYS A 1 95 ? 5.740 9.159 -8.668 1.00 95.62 95 CYS A C 1
ATOM 709 O O . CYS A 1 95 ? 6.158 10.037 -9.419 1.00 95.62 95 CYS A O 1
ATOM 711 N N . GLN A 1 96 ? 6.285 7.938 -8.631 1.00 95.81 96 GLN A N 1
ATOM 712 C CA . GLN A 1 96 ? 7.471 7.546 -9.401 1.00 95.81 96 GLN A CA 1
ATOM 713 C C . GLN A 1 96 ? 7.156 6.766 -10.687 1.00 95.81 96 GLN A C 1
ATOM 715 O O . GLN A 1 96 ? 8.081 6.423 -11.412 1.00 95.81 96 GLN A O 1
ATOM 720 N N . ALA A 1 97 ? 5.884 6.483 -10.987 1.00 95.38 97 ALA A N 1
ATOM 721 C CA . ALA A 1 97 ? 5.482 5.502 -12.001 1.00 95.38 97 ALA A CA 1
ATOM 722 C C . ALA A 1 97 ? 4.580 6.074 -13.099 1.00 95.38 97 ALA A C 1
ATOM 724 O O . ALA A 1 97 ? 3.714 5.389 -13.645 1.00 95.38 97 ALA A O 1
ATOM 725 N N . ILE A 1 98 ? 4.787 7.343 -13.450 1.00 93.94 98 ILE A N 1
ATOM 726 C CA . ILE A 1 98 ? 4.114 7.951 -14.600 1.00 93.94 98 ILE A CA 1
ATOM 727 C C . ILE A 1 98 ? 4.491 7.166 -15.865 1.00 93.94 98 ILE A C 1
ATOM 729 O O . ILE A 1 98 ? 5.660 7.086 -16.229 1.00 93.94 98 ILE A O 1
ATOM 733 N N . GLY A 1 99 ? 3.484 6.608 -16.540 1.00 93.06 99 GLY A N 1
ATOM 734 C CA . GLY A 1 99 ? 3.659 5.816 -17.760 1.00 93.06 99 GLY A CA 1
ATOM 735 C C . GLY A 1 99 ? 3.927 4.325 -17.534 1.00 93.06 99 GLY A C 1
ATOM 736 O O . GLY A 1 99 ? 4.013 3.595 -18.517 1.00 93.06 99 GLY A O 1
ATOM 737 N N . ALA A 1 100 ? 4.020 3.863 -16.285 1.00 94.25 100 ALA A N 1
ATOM 738 C CA . ALA A 1 100 ? 4.092 2.438 -15.989 1.00 94.25 100 ALA A CA 1
ATOM 739 C C . ALA A 1 100 ? 2.765 1.737 -16.319 1.00 94.25 100 ALA A C 1
ATOM 741 O O . ALA A 1 100 ? 1.680 2.316 -16.199 1.00 94.25 100 ALA A O 1
ATOM 742 N N . GLU A 1 101 ? 2.856 0.464 -16.694 1.00 94.75 101 GLU A N 1
ATOM 743 C CA . GLU A 1 101 ? 1.705 -0.368 -17.029 1.00 94.75 101 GLU A CA 1
ATOM 744 C C . GLU A 1 101 ? 1.797 -1.713 -16.310 1.00 94.75 101 GLU A C 1
ATOM 746 O O . GLU A 1 101 ? 2.875 -2.292 -16.172 1.00 94.75 101 GLU A O 1
ATOM 751 N N . TRP A 1 102 ? 0.645 -2.232 -15.893 1.00 94.69 102 TRP A N 1
ATOM 752 C CA . TRP A 1 102 ? 0.499 -3.597 -15.402 1.00 94.69 102 TRP A CA 1
ATOM 753 C C . TRP A 1 102 ? -0.343 -4.376 -16.402 1.00 94.69 102 TRP A C 1
ATOM 755 O O . TRP A 1 102 ? -1.493 -4.022 -16.659 1.00 94.69 102 TRP A O 1
ATOM 765 N N . ARG A 1 103 ? 0.240 -5.410 -17.022 1.00 93.25 103 ARG A N 1
ATOM 766 C CA . ARG A 1 103 ? -0.426 -6.231 -18.055 1.00 93.25 103 ARG A CA 1
ATOM 767 C C . ARG A 1 103 ? -1.077 -5.396 -19.175 1.00 93.25 103 ARG A C 1
ATOM 769 O O . ARG A 1 103 ? -2.182 -5.692 -19.623 1.00 93.25 103 ARG A O 1
ATOM 776 N N . GLY A 1 104 ? -0.393 -4.333 -19.604 1.00 92.44 104 GLY A N 1
ATOM 777 C CA . GLY A 1 104 ? -0.863 -3.411 -20.646 1.00 92.44 104 GLY A CA 1
ATOM 778 C C . GLY A 1 104 ? -1.945 -2.421 -20.195 1.00 92.44 104 GLY A C 1
ATOM 779 O O . GLY A 1 104 ? -2.520 -1.729 -21.032 1.00 92.44 104 GLY A O 1
ATOM 780 N N . LY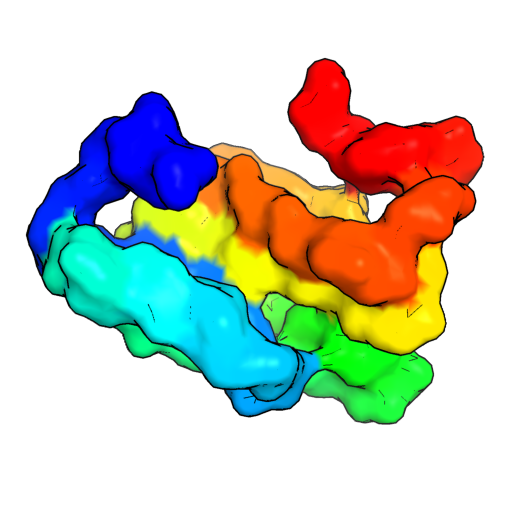S A 1 105 ? -2.253 -2.349 -18.893 1.00 89.81 105 LYS A N 1
ATOM 781 C CA . LYS A 1 105 ? -3.180 -1.367 -18.319 1.00 89.81 105 LYS A CA 1
ATOM 782 C C . LYS A 1 105 ? -2.423 -0.277 -17.568 1.00 89.81 105 LYS A C 1
ATOM 784 O O . LYS A 1 105 ? -1.613 -0.562 -16.681 1.00 89.81 105 LYS A O 1
ATOM 789 N N . ARG A 1 106 ? -2.738 0.978 -17.890 1.00 86.81 106 ARG A N 1
ATOM 790 C CA . ARG A 1 106 ? -2.354 2.150 -17.089 1.00 86.81 106 ARG A CA 1
ATOM 791 C C . ARG A 1 106 ? -3.173 2.193 -15.805 1.00 86.81 106 ARG A C 1
ATOM 793 O O . ARG A 1 106 ? -4.174 1.489 -15.695 1.00 86.81 106 ARG A O 1
ATOM 800 N N . ASN A 1 107 ? -2.694 2.959 -14.823 1.00 78.62 107 ASN A N 1
ATOM 801 C CA . ASN A 1 107 ? -3.271 3.016 -13.470 1.00 78.62 107 ASN A CA 1
ATOM 802 C C . ASN A 1 107 ? -3.475 1.625 -12.840 1.00 78.62 107 ASN A C 1
ATOM 804 O O . ASN A 1 107 ? -4.262 1.460 -11.922 1.00 78.62 107 ASN A O 1
ATOM 808 N N . PHE A 1 108 ? -2.791 0.614 -13.377 1.00 86.38 108 PHE A N 1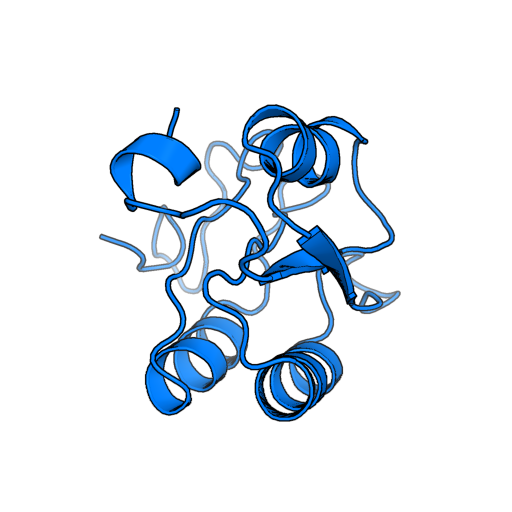
ATOM 809 C CA . PHE A 1 108 ? -2.838 -0.783 -12.965 1.00 86.38 108 PHE A CA 1
ATOM 810 C C . PHE A 1 108 ? -4.243 -1.388 -12.866 1.00 86.38 108 PHE A C 1
ATOM 812 O O . PHE A 1 108 ? -4.456 -2.341 -12.127 1.00 86.38 108 PHE A O 1
ATOM 81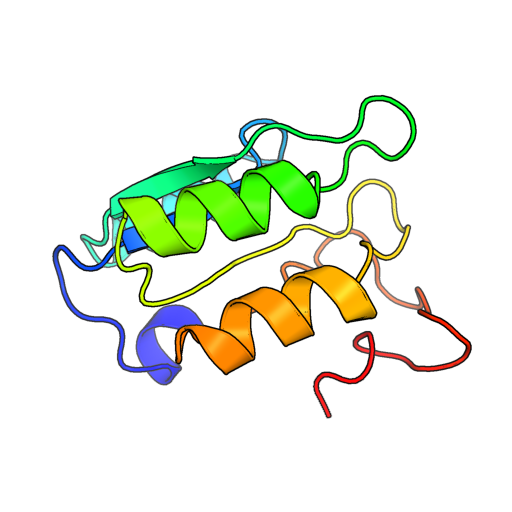9 N N . GLY A 1 109 ? -5.185 -0.878 -13.668 1.00 69.31 109 GLY A N 1
ATOM 820 C CA . GLY A 1 109 ? -6.567 -1.357 -13.678 1.00 69.31 109 GLY A CA 1
ATOM 821 C C . GLY A 1 109 ? -7.476 -0.750 -12.604 1.00 69.31 109 GLY A C 1
ATOM 822 O O . GLY A 1 109 ? -8.570 -1.277 -12.432 1.00 69.31 109 GLY A O 1
ATOM 823 N N . ASP A 1 110 ? -7.055 0.339 -11.946 1.00 64.56 110 ASP A N 1
ATOM 824 C CA . ASP A 1 110 ? -7.849 1.132 -10.983 1.00 64.56 110 ASP A CA 1
ATOM 825 C C . ASP A 1 110 ? -8.939 2.030 -11.638 1.00 64.56 110 ASP A C 1
ATOM 827 O O . ASP A 1 110 ? -9.604 2.787 -10.924 1.00 64.56 110 ASP A O 1
ATOM 831 N N . ASP A 1 111 ? -9.100 1.990 -12.971 1.00 54.22 111 ASP A N 1
ATOM 832 C CA . ASP A 1 111 ? -10.052 2.812 -13.751 1.00 54.22 111 ASP A CA 1
ATOM 833 C C . ASP A 1 111 ? -11.497 2.266 -13.752 1.00 54.22 111 ASP A C 1
ATOM 835 O O . ASP A 1 111 ? -11.683 1.031 -13.888 1.00 54.22 111 ASP A O 1
#

Radius of gyration: 12.65 Å; chains: 1; bounding box: 27×27×34 Å

pLDDT: mean 95.52, std 6.21, range [54.22, 98.62]

Foldseek 3Di:
DVCVVLVDAAAAEEEEAPDDPCVQQVVCVVRNYHYDHAYPDPVQRKGDLVSLLVCCVVRVHQEYEIENPQQEDDPLVSNVVSCVVSVHYYDYRCVNHVPYEDVNDPVPPPD